Protein AF-A0A0Q6CF55-F1 (afdb_monomer_lite)

Sequence (79 aa):
MMPVYEDGTLIYWSKMLPPADMINKRCIVKLMDGRLFVKTLRASSTKDEWDLESINPAYPTIENVSVEWVAKIDWTKPG

Secondary structure (DSSP, 8-state):
---SS-TT-EEE----B-GGGGTTSEEEEEETTS-EEEEEEEE-SSTT-EEEE-SSTTS--EEEE-EEEEEE--EEE--

pLDDT: mean 94.38, std 6.59, range [61.75, 98.69]

Foldseek 3Di:
DPDPADPVKDWDFDDWDALVVQAQHFWWWAFPVGDIDTFRWHDAPDPQFIWGHDPPVVDHIDHGTHTPTITDGPDMDHD

Structure (mmCIF, N/CA/C/O backbone):
data_AF-A0A0Q6CF55-F1
#
_entry.id   AF-A0A0Q6CF55-F1
#
loop_
_atom_site.group_PDB
_atom_site.id
_atom_site.type_symbol
_atom_site.label_atom_id
_atom_site.label_alt_id
_atom_site.label_comp_id
_atom_site.label_asym_id
_atom_site.label_entity_id
_atom_site.label_seq_id
_atom_site.pdbx_PDB_ins_code
_atom_site.Cartn_x
_atom_site.Cartn_y
_atom_site.Cartn_z
_atom_site.occupancy
_atom_site.B_iso_or_equiv
_atom_site.auth_seq_id
_atom_site.auth_comp_id
_atom_site.auth_asym_id
_atom_site.auth_atom_id
_atom_site.pdbx_PDB_model_num
ATOM 1 N N . MET A 1 1 ? 14.228 11.029 -11.616 1.00 61.75 1 MET A N 1
ATOM 2 C CA . MET A 1 1 ? 14.528 9.791 -10.862 1.00 61.75 1 MET A CA 1
ATOM 3 C C . MET A 1 1 ? 14.185 8.606 -11.749 1.00 61.75 1 MET A C 1
ATOM 5 O O . MET A 1 1 ? 13.168 8.679 -12.425 1.00 61.75 1 MET A O 1
ATOM 9 N N . MET A 1 2 ? 15.036 7.575 -11.779 1.00 68.69 2 MET A N 1
ATOM 10 C CA . MET A 1 2 ? 14.754 6.311 -12.475 1.00 68.69 2 MET A CA 1
ATOM 11 C C . MET A 1 2 ? 13.562 5.609 -11.792 1.00 68.69 2 MET A C 1
ATOM 13 O O . MET A 1 2 ? 13.479 5.667 -10.560 1.00 68.69 2 MET A O 1
ATOM 17 N N . PRO A 1 3 ? 12.607 5.030 -12.541 1.00 73.06 3 PRO A N 1
ATOM 18 C CA . PRO A 1 3 ? 11.444 4.373 -11.953 1.00 73.06 3 PRO A CA 1
ATOM 19 C C . PRO A 1 3 ? 11.862 3.197 -11.065 1.00 73.06 3 PRO A C 1
ATOM 21 O O . PRO A 1 3 ? 12.772 2.445 -11.387 1.00 73.06 3 PRO A O 1
ATOM 24 N N . VAL A 1 4 ? 11.177 3.039 -9.931 1.00 83.31 4 VAL A N 1
ATOM 25 C CA . VAL A 1 4 ? 11.410 1.906 -9.018 1.00 83.31 4 VAL A CA 1
ATOM 26 C C . VAL A 1 4 ? 10.921 0.588 -9.628 1.00 83.31 4 VAL A C 1
ATOM 28 O O . VAL A 1 4 ? 11.514 -0.456 -9.378 1.00 83.31 4 VAL A O 1
ATOM 31 N N . TYR A 1 5 ? 9.842 0.646 -10.410 1.00 88.31 5 TYR A N 1
ATOM 32 C CA . TYR A 1 5 ? 9.291 -0.478 -11.160 1.00 88.31 5 TYR A CA 1
ATOM 33 C C . TYR A 1 5 ? 9.062 -0.013 -12.591 1.00 88.31 5 TYR A C 1
ATOM 35 O O . TYR A 1 5 ? 8.348 0.968 -12.814 1.00 88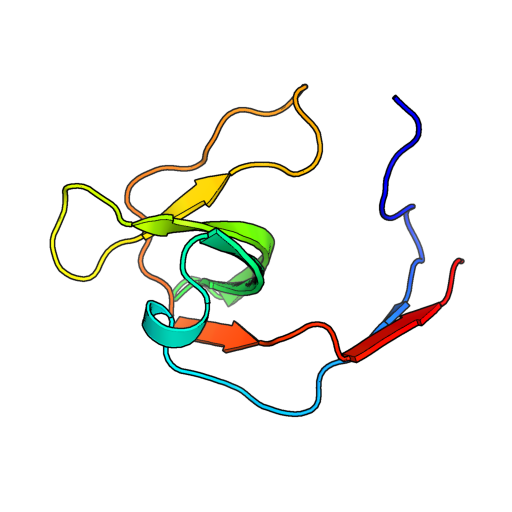.31 5 TYR A O 1
ATOM 43 N N . GLU A 1 6 ? 9.699 -0.693 -13.532 1.00 88.38 6 GLU A N 1
ATOM 44 C CA . GLU A 1 6 ? 9.492 -0.483 -14.960 1.00 88.38 6 GLU A CA 1
ATOM 45 C C . GLU A 1 6 ? 8.296 -1.300 -15.442 1.00 88.38 6 GLU A C 1
ATOM 47 O O . GLU A 1 6 ? 7.879 -2.265 -14.787 1.00 88.38 6 GLU A O 1
ATOM 52 N N . ASP A 1 7 ? 7.743 -0.912 -16.588 1.00 87.88 7 ASP A N 1
ATOM 53 C CA . ASP A 1 7 ? 6.742 -1.737 -17.255 1.00 87.88 7 ASP A CA 1
ATOM 54 C C . ASP A 1 7 ? 7.313 -3.143 -17.509 1.00 87.88 7 ASP A C 1
ATOM 56 O O . ASP A 1 7 ? 8.491 -3.297 -17.825 1.00 87.88 7 ASP A O 1
ATOM 60 N N . GLY A 1 8 ? 6.505 -4.178 -17.275 1.00 90.31 8 GLY A N 1
ATOM 61 C CA . GLY A 1 8 ? 6.960 -5.573 -17.316 1.00 90.31 8 GLY A CA 1
ATOM 62 C C . GLY A 1 8 ? 7.607 -6.110 -16.029 1.00 90.31 8 GLY A C 1
ATOM 63 O O . GLY A 1 8 ? 7.837 -7.317 -15.936 1.00 90.31 8 GLY A O 1
ATOM 64 N N . THR A 1 9 ? 7.834 -5.282 -14.998 1.00 93.44 9 THR A N 1
ATOM 65 C CA . THR A 1 9 ? 8.311 -5.772 -13.689 1.00 93.44 9 THR A CA 1
ATOM 66 C C . THR A 1 9 ? 7.287 -6.723 -13.061 1.00 93.44 9 THR A C 1
ATOM 68 O O . THR A 1 9 ? 6.134 -6.354 -12.832 1.00 93.44 9 THR A O 1
ATOM 71 N N . LEU A 1 10 ? 7.719 -7.933 -12.698 1.00 95.06 10 LEU A N 1
ATOM 72 C CA . LEU A 1 10 ? 6.899 -8.873 -11.935 1.00 95.06 10 LEU A CA 1
ATOM 73 C C . LEU A 1 10 ? 7.030 -8.600 -10.438 1.00 95.06 10 LEU A C 1
ATOM 75 O O . LEU A 1 10 ? 8.137 -8.488 -9.908 1.00 95.06 10 LEU A O 1
ATOM 79 N N . ILE A 1 11 ? 5.898 -8.543 -9.742 1.00 95.62 11 ILE A N 1
ATOM 80 C CA . ILE A 1 11 ? 5.823 -8.279 -8.303 1.00 95.62 11 ILE A CA 1
ATOM 81 C C . ILE A 1 11 ? 5.075 -9.430 -7.641 1.00 95.62 11 ILE A C 1
ATOM 83 O O . ILE A 1 11 ? 3.963 -9.766 -8.043 1.00 95.62 11 ILE A O 1
ATOM 87 N N . TYR A 1 12 ? 5.688 -10.022 -6.620 1.00 97.00 12 TYR A N 1
ATOM 88 C CA . TYR A 1 12 ? 5.161 -11.182 -5.909 1.00 97.00 12 TYR A CA 1
ATOM 89 C C . TYR A 1 12 ? 4.802 -10.816 -4.469 1.00 97.00 12 TYR A C 1
ATOM 91 O O . TYR A 1 12 ? 5.542 -10.103 -3.783 1.00 97.00 12 TYR A O 1
ATOM 99 N N . TRP A 1 13 ? 3.670 -11.345 -4.011 1.00 97.88 13 TRP A N 1
ATOM 100 C CA . TRP A 1 13 ? 3.197 -11.256 -2.635 1.00 97.88 13 TRP A CA 1
ATOM 101 C C . TRP A 1 13 ? 2.564 -12.582 -2.216 1.00 97.88 13 TRP A C 1
ATOM 103 O O . TRP A 1 13 ? 2.035 -13.320 -3.046 1.00 97.88 13 TRP A O 1
ATOM 113 N N . SER A 1 14 ? 2.614 -12.880 -0.922 1.00 96.62 14 SER A N 1
ATOM 114 C CA . SER A 1 14 ? 2.142 -14.152 -0.362 1.00 96.62 14 SER A CA 1
ATOM 115 C C . SER A 1 14 ? 0.888 -14.026 0.496 1.00 96.62 14 SER A C 1
ATOM 117 O O . SER A 1 14 ? 0.175 -15.012 0.680 1.00 96.62 14 SER A O 1
ATOM 119 N N . LYS A 1 15 ? 0.609 -12.842 1.055 1.00 97.81 15 LYS A N 1
ATOM 120 C CA . LYS A 1 15 ? -0.479 -12.644 2.021 1.00 97.81 15 LYS A CA 1
ATOM 121 C C . LYS A 1 15 ? -1.224 -11.343 1.773 1.00 97.81 15 LYS A C 1
ATOM 123 O O . LYS A 1 15 ? -0.604 -10.300 1.576 1.00 97.81 15 LYS A O 1
ATOM 128 N N . MET A 1 16 ? -2.547 -11.428 1.853 1.00 98.44 16 MET A N 1
ATOM 129 C CA . MET A 1 16 ? -3.431 -10.275 1.990 1.00 98.44 16 MET A CA 1
ATOM 130 C C . MET A 1 16 ? -3.509 -9.905 3.470 1.00 98.44 16 MET A C 1
ATOM 132 O O . MET A 1 16 ? -3.630 -10.778 4.330 1.00 98.44 16 MET A O 1
ATOM 136 N N . LEU A 1 17 ? -3.397 -8.616 3.754 1.00 98.38 17 LEU A N 1
ATOM 137 C CA . LEU A 1 17 ? -3.377 -8.041 5.089 1.00 98.38 17 LEU A CA 1
ATOM 138 C C . LEU A 1 17 ? -4.429 -6.927 5.185 1.00 98.38 17 LEU A C 1
ATOM 140 O O . LEU A 1 17 ? -4.750 -6.296 4.168 1.00 98.38 17 LEU A O 1
ATOM 144 N N . PRO A 1 18 ? -4.932 -6.638 6.396 1.00 97.69 18 PRO A N 1
ATOM 145 C CA . PRO 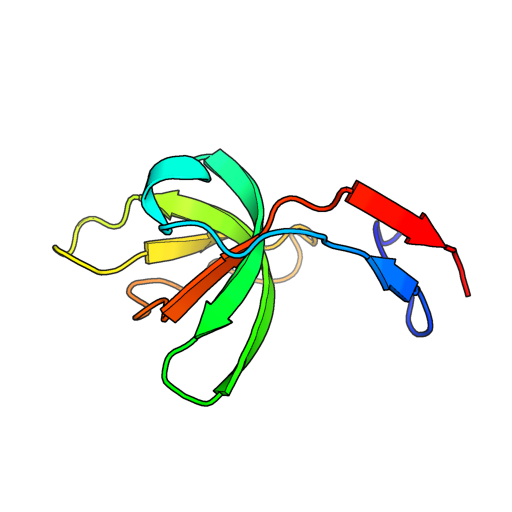A 1 18 ? -5.697 -5.427 6.649 1.00 97.69 18 PRO A CA 1
ATOM 146 C C . PRO A 1 18 ? -4.866 -4.174 6.313 1.00 97.69 18 PRO A C 1
ATOM 148 O O . PRO A 1 18 ? -3.667 -4.146 6.610 1.00 97.69 18 PRO A O 1
ATOM 151 N N . PRO A 1 19 ? -5.469 -3.109 5.752 1.00 97.62 19 PRO A N 1
ATOM 152 C CA . PRO A 1 19 ? -4.752 -1.877 5.406 1.00 97.62 19 PRO A CA 1
ATOM 153 C C . PRO A 1 19 ? -3.935 -1.274 6.561 1.00 97.62 19 PRO A C 1
ATOM 155 O O . PRO A 1 19 ? -2.792 -0.858 6.366 1.00 97.62 19 PRO A O 1
ATOM 158 N N . ALA A 1 20 ? -4.470 -1.325 7.785 1.00 96.81 20 ALA A N 1
ATOM 159 C CA . ALA A 1 20 ? -3.821 -0.797 8.985 1.00 96.81 20 ALA A CA 1
ATOM 160 C C . ALA A 1 20 ? -2.417 -1.379 9.256 1.00 96.81 20 ALA A C 1
ATOM 162 O O . ALA A 1 20 ? -1.568 -0.698 9.833 1.00 96.81 20 ALA A O 1
ATOM 163 N N . ASP A 1 21 ? -2.122 -2.591 8.782 1.00 98.06 21 ASP A N 1
ATOM 164 C CA . ASP A 1 21 ? -0.829 -3.248 9.011 1.00 98.06 21 ASP A CA 1
ATOM 165 C C . ASP A 1 21 ? 0.297 -2.684 8.122 1.00 98.06 21 ASP A C 1
ATOM 167 O O . ASP A 1 21 ? 1.492 -2.916 8.374 1.00 98.06 21 ASP A O 1
ATOM 171 N N . MET A 1 22 ? -0.062 -1.924 7.079 1.00 98.19 22 MET A N 1
ATOM 172 C CA . MET A 1 22 ? 0.867 -1.392 6.075 1.00 98.19 22 MET A CA 1
ATOM 173 C C . MET A 1 22 ? 0.942 0.138 6.034 1.00 98.19 22 MET A C 1
ATOM 175 O O . MET A 1 22 ? 1.522 0.688 5.099 1.00 98.19 22 MET A O 1
ATOM 179 N N . ILE A 1 23 ? 0.442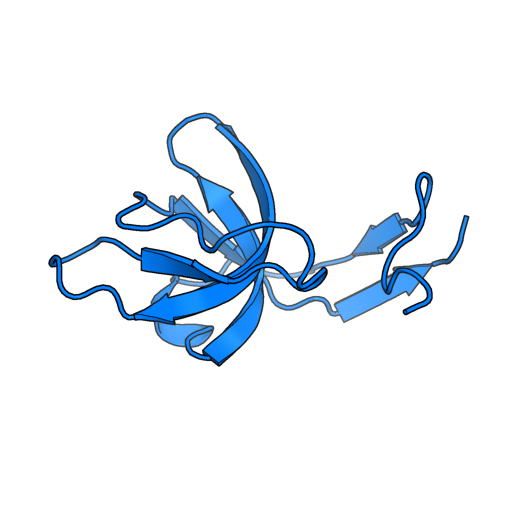 0.834 7.058 1.00 97.75 23 ILE A N 1
ATOM 180 C CA . ILE A 1 23 ? 0.578 2.295 7.168 1.00 97.75 23 ILE A CA 1
ATOM 181 C C . ILE A 1 23 ? 2.055 2.699 7.121 1.00 97.75 23 ILE A C 1
ATOM 183 O O . ILE A 1 23 ? 2.903 2.116 7.800 1.00 97.75 23 ILE A O 1
ATOM 187 N N . ASN A 1 24 ? 2.350 3.729 6.328 1.00 97.75 24 ASN A N 1
ATOM 188 C CA . ASN A 1 24 ? 3.679 4.269 6.042 1.00 97.75 24 ASN A CA 1
ATOM 189 C C . ASN A 1 24 ? 4.633 3.277 5.358 1.00 97.75 24 ASN A C 1
ATOM 191 O O . ASN A 1 24 ? 5.842 3.513 5.322 1.00 97.75 24 ASN A O 1
ATOM 195 N N . LYS A 1 25 ? 4.118 2.175 4.804 1.00 97.75 25 LYS A N 1
ATOM 196 C CA . LYS A 1 25 ? 4.911 1.170 4.091 1.00 97.75 25 LYS A CA 1
ATOM 197 C C . LYS A 1 25 ? 4.523 1.137 2.622 1.00 97.75 25 LYS A C 1
ATOM 199 O O . LYS A 1 25 ? 3.375 1.371 2.249 1.00 97.75 25 LYS A O 1
ATOM 204 N N . ARG A 1 26 ? 5.499 0.785 1.787 1.00 96.75 26 ARG A N 1
ATOM 205 C CA . ARG A 1 26 ? 5.250 0.429 0.393 1.00 96.75 26 ARG A CA 1
ATOM 206 C C . ARG A 1 26 ? 4.567 -0.931 0.337 1.00 96.75 26 ARG A C 1
ATOM 208 O O . ARG A 1 26 ? 5.071 -1.900 0.907 1.00 96.75 26 ARG A O 1
ATOM 215 N N . CYS A 1 27 ? 3.452 -1.001 -0.367 1.00 98.00 27 CYS A N 1
ATOM 216 C CA . CYS A 1 27 ? 2.661 -2.210 -0.491 1.00 98.00 27 CYS A CA 1
ATOM 217 C C . CYS A 1 27 ? 1.958 -2.273 -1.843 1.00 98.00 27 CYS A C 1
ATOM 219 O O . CYS A 1 27 ? 1.879 -1.295 -2.594 1.00 98.00 27 CYS A O 1
ATOM 221 N N . ILE A 1 28 ? 1.450 -3.462 -2.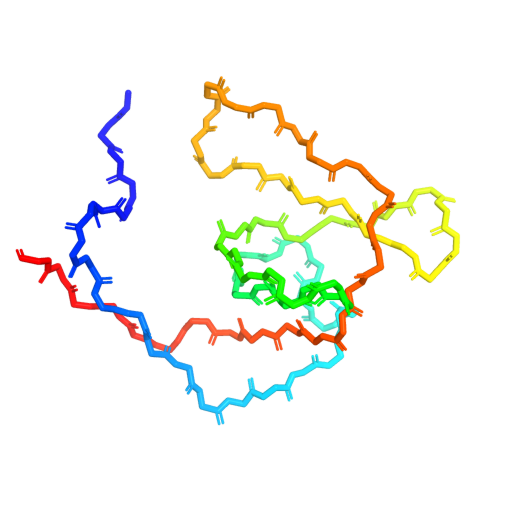133 1.00 98.12 28 ILE A N 1
ATOM 222 C CA . ILE A 1 28 ? 0.395 -3.639 -3.116 1.00 98.12 28 ILE A CA 1
ATOM 223 C C . ILE A 1 28 ? -0.909 -3.220 -2.446 1.00 98.12 28 ILE A C 1
ATOM 225 O O . ILE A 1 28 ? -1.159 -3.599 -1.300 1.00 98.12 28 ILE A O 1
ATOM 229 N N . VAL A 1 29 ? -1.720 -2.445 -3.154 1.00 98.38 29 VAL A N 1
ATOM 230 C CA . VAL A 1 29 ? -3.003 -1.934 -2.675 1.00 98.38 29 VAL A CA 1
ATOM 231 C C . VAL A 1 29 ? -4.085 -2.357 -3.653 1.00 98.38 29 VAL A C 1
ATOM 233 O O . VAL A 1 29 ? -4.016 -2.004 -4.832 1.00 98.38 29 VAL A O 1
ATOM 236 N N . LYS A 1 30 ? -5.085 -3.089 -3.164 1.00 98.50 30 LYS A N 1
ATOM 237 C CA . LYS A 1 30 ? -6.312 -3.389 -3.897 1.00 98.50 30 LYS A CA 1
ATOM 238 C C . LYS A 1 30 ? -7.414 -2.453 -3.420 1.00 98.50 30 LYS A C 1
ATOM 240 O O . LYS A 1 30 ? -7.723 -2.419 -2.232 1.00 98.50 30 LYS A O 1
ATOM 245 N N . LEU A 1 31 ? -8.002 -1.697 -4.340 1.00 98.25 31 LEU A N 1
ATOM 246 C CA . LEU A 1 31 ? -9.178 -0.880 -4.053 1.00 98.25 31 LEU A CA 1
ATOM 247 C C . LEU A 1 31 ? -10.463 -1.685 -4.230 1.00 98.25 31 LEU A C 1
ATOM 249 O O . LEU A 1 31 ? -10.510 -2.620 -5.032 1.00 98.25 31 LEU A O 1
ATOM 253 N N . MET A 1 32 ? -11.519 -1.250 -3.541 1.00 97.81 32 MET A N 1
ATOM 254 C CA . MET A 1 32 ? -12.861 -1.842 -3.640 1.00 97.81 32 MET A CA 1
ATOM 255 C C . MET A 1 32 ? -13.435 -1.809 -5.068 1.00 97.81 32 MET A C 1
ATOM 257 O O . MET A 1 32 ? -14.292 -2.618 -5.410 1.00 97.81 32 MET A O 1
ATOM 261 N N . ASP A 1 33 ? -12.955 -0.896 -5.920 1.00 95.94 33 ASP A N 1
ATOM 262 C CA . ASP A 1 33 ? -13.354 -0.784 -7.331 1.00 95.94 33 ASP A CA 1
ATOM 263 C C . ASP A 1 33 ? -12.606 -1.741 -8.278 1.00 95.94 33 ASP A C 1
ATOM 265 O O . ASP A 1 33 ? -12.785 -1.701 -9.495 1.00 95.94 33 ASP A O 1
ATOM 269 N N . GLY A 1 34 ? -11.749 -2.604 -7.732 1.00 96.75 34 GLY A N 1
ATOM 270 C CA . GLY A 1 34 ? -11.022 -3.611 -8.488 1.00 96.75 34 GLY A CA 1
ATOM 271 C C . GLY A 1 34 ? -9.631 -3.183 -8.957 1.00 96.75 34 GLY A C 1
ATOM 272 O O . GLY A 1 34 ? -8.864 -4.056 -9.380 1.00 96.75 34 GLY A O 1
ATOM 273 N N . ARG A 1 35 ? -9.249 -1.905 -8.853 1.00 97.50 35 ARG A N 1
ATOM 274 C CA . ARG A 1 35 ? -7.911 -1.449 -9.258 1.00 97.50 35 ARG A CA 1
ATOM 275 C C . ARG A 1 35 ? -6.827 -1.928 -8.292 1.00 97.50 35 ARG A C 1
ATOM 277 O O . ARG A 1 35 ? -7.050 -2.069 -7.090 1.00 97.50 35 ARG A O 1
ATOM 284 N N . LEU A 1 36 ? -5.639 -2.173 -8.841 1.00 96.94 36 LEU A N 1
ATOM 285 C CA . LEU A 1 36 ? -4.452 -2.636 -8.125 1.00 96.94 36 LEU A CA 1
ATOM 286 C C . LEU A 1 36 ? -3.302 -1.661 -8.354 1.00 96.94 36 LEU A C 1
ATOM 288 O O . LEU A 1 36 ? -3.016 -1.286 -9.490 1.00 96.94 36 LEU A O 1
ATOM 292 N N . PHE A 1 37 ? -2.640 -1.265 -7.273 1.00 96.75 37 PHE A N 1
ATOM 293 C CA . PHE A 1 37 ? -1.550 -0.298 -7.306 1.00 96.75 37 PHE A CA 1
ATOM 294 C C . PHE A 1 37 ? -0.354 -0.762 -6.487 1.00 96.75 37 PHE A C 1
ATOM 296 O O . PHE A 1 37 ? -0.485 -1.568 -5.569 1.00 96.75 37 PHE A O 1
ATOM 303 N N . VAL A 1 38 ? 0.802 -0.160 -6.770 1.00 96.12 38 VAL A N 1
ATOM 304 C CA . VAL A 1 38 ? 1.971 -0.192 -5.889 1.00 96.12 38 VAL A CA 1
ATOM 305 C C . VAL A 1 38 ? 2.224 1.221 -5.383 1.00 96.12 38 VAL A C 1
ATOM 307 O O . VAL A 1 38 ? 2.567 2.119 -6.158 1.00 96.12 38 VAL A O 1
ATOM 310 N N . LYS A 1 39 ? 1.984 1.441 -4.091 1.00 97.00 39 LYS A N 1
ATOM 311 C CA . LYS A 1 39 ? 1.969 2.768 -3.456 1.00 97.00 39 LYS A CA 1
ATOM 312 C C . LYS A 1 39 ? 2.521 2.683 -2.038 1.00 97.00 39 LYS A C 1
ATOM 314 O O . LYS A 1 39 ? 2.708 1.591 -1.501 1.00 97.00 39 LYS A O 1
ATOM 319 N N . THR A 1 40 ? 2.798 3.835 -1.440 1.00 97.81 40 THR A N 1
ATOM 320 C CA . THR A 1 40 ? 2.965 3.926 0.012 1.00 97.81 40 THR A CA 1
ATOM 321 C C . THR A 1 40 ? 1.599 4.222 0.620 1.00 97.81 40 THR A C 1
ATOM 323 O O . THR A 1 40 ? 0.979 5.222 0.263 1.00 97.81 40 THR A O 1
ATOM 326 N N . LEU A 1 41 ? 1.118 3.357 1.514 1.00 98.19 41 LEU A N 1
ATOM 327 C CA . LEU A 1 41 ? -0.160 3.571 2.194 1.00 98.19 41 LEU A CA 1
ATOM 328 C C . LEU A 1 41 ? 0.012 4.609 3.307 1.00 98.19 41 LEU A C 1
ATOM 330 O O . LEU A 1 41 ? 0.933 4.502 4.118 1.00 98.19 41 LEU A O 1
ATOM 334 N N . ARG A 1 42 ? -0.877 5.592 3.381 1.00 98.00 42 ARG A N 1
ATOM 335 C CA . ARG A 1 42 ? -0.903 6.625 4.418 1.00 98.00 42 ARG A CA 1
ATOM 336 C C . ARG A 1 42 ? -2.266 6.621 5.106 1.00 98.00 42 ARG A C 1
ATOM 338 O O . ARG A 1 42 ? -3.275 6.276 4.497 1.00 98.00 42 ARG A O 1
ATOM 345 N N . ALA A 1 43 ? -2.272 6.951 6.395 1.00 95.81 43 ALA A N 1
ATOM 346 C CA . ALA A 1 43 ? -3.517 7.137 7.128 1.00 95.81 43 ALA A CA 1
ATOM 347 C C . ALA A 1 43 ? -4.247 8.361 6.562 1.00 95.81 43 ALA A C 1
ATOM 349 O O . ALA A 1 43 ? -3.616 9.404 6.400 1.00 95.81 43 ALA A O 1
ATOM 350 N N . SER A 1 44 ? -5.541 8.218 6.283 1.00 95.19 44 SER A N 1
ATOM 351 C CA . SER A 1 44 ? -6.391 9.346 5.907 1.00 95.19 44 SER A CA 1
ATOM 352 C C . SER A 1 44 ? -6.939 10.047 7.157 1.00 95.19 44 SER A C 1
ATOM 354 O O . SER A 1 44 ? -6.976 9.489 8.258 1.00 95.19 44 SER A O 1
ATOM 356 N N . SER A 1 45 ? -7.381 11.290 6.973 1.00 91.50 45 SER A N 1
ATOM 357 C CA . SER A 1 45 ? -8.213 12.009 7.942 1.00 91.50 45 SER A CA 1
ATOM 358 C C . SER A 1 45 ? -9.650 11.468 8.037 1.00 91.50 45 SER A C 1
ATOM 360 O O . SER A 1 45 ? -10.323 11.699 9.044 1.00 91.50 45 SER A O 1
ATOM 362 N N . THR A 1 46 ? -10.106 10.723 7.028 1.00 94.25 46 THR A N 1
ATOM 363 C CA . THR A 1 46 ? -11.431 10.101 6.978 1.00 94.25 46 THR A CA 1
ATOM 364 C C . THR A 1 46 ? -11.378 8.683 7.538 1.00 94.25 46 THR A C 1
ATOM 366 O O . THR A 1 46 ? -10.471 7.900 7.253 1.00 94.25 46 THR A O 1
ATOM 369 N N . LYS A 1 47 ? -12.371 8.335 8.361 1.00 90.62 47 LYS A N 1
ATOM 370 C CA . LYS A 1 47 ? -12.469 7.003 8.959 1.00 90.62 47 LYS A CA 1
ATOM 371 C C . LYS A 1 47 ? -12.670 5.938 7.873 1.00 90.62 47 LYS A C 1
ATOM 373 O O . LYS A 1 47 ? -13.496 6.120 6.988 1.00 90.62 47 LYS A O 1
ATOM 378 N N . ASP A 1 48 ? -11.960 4.819 8.009 1.00 89.94 48 ASP A N 1
ATOM 379 C CA . ASP A 1 48 ? -12.028 3.646 7.122 1.00 89.94 48 ASP A CA 1
ATOM 380 C C . ASP A 1 48 ? -11.569 3.910 5.668 1.00 89.94 48 ASP A C 1
ATOM 382 O O . ASP A 1 48 ? -11.724 3.057 4.792 1.00 89.94 48 ASP A O 1
ATOM 386 N N . GLU A 1 49 ? -10.917 5.050 5.426 1.00 96.50 49 GLU A N 1
ATOM 387 C CA . GLU A 1 49 ? -10.279 5.408 4.160 1.00 96.50 49 GLU A CA 1
ATOM 388 C C . GLU A 1 49 ? -8.763 5.561 4.314 1.00 96.50 49 GLU A C 1
ATOM 390 O O . GLU A 1 49 ? -8.213 5.636 5.418 1.00 96.50 49 GLU A O 1
ATOM 395 N N . TRP A 1 50 ? -8.073 5.586 3.177 1.00 98.19 50 TRP A N 1
ATOM 396 C CA . TRP A 1 50 ? -6.617 5.616 3.109 1.00 98.19 50 TRP A CA 1
ATOM 397 C C . TRP A 1 50 ? -6.138 6.547 2.008 1.00 98.19 50 TRP A C 1
ATOM 399 O O . TRP A 1 50 ? -6.819 6.723 1.001 1.00 98.19 50 TRP A O 1
ATOM 409 N N . ASP A 1 51 ? -4.924 7.062 2.165 1.00 98.31 51 ASP A N 1
ATOM 410 C CA . ASP A 1 51 ? -4.263 7.860 1.141 1.00 98.31 51 ASP A CA 1
ATOM 411 C C . ASP A 1 51 ? -3.150 7.034 0.482 1.00 98.31 51 ASP A C 1
ATOM 413 O O . ASP A 1 51 ? -2.397 6.310 1.143 1.00 98.31 51 ASP A O 1
ATOM 417 N N . LEU A 1 52 ? -3.038 7.118 -0.843 1.00 98.25 52 LEU A N 1
ATOM 418 C CA . LEU A 1 52 ? -2.051 6.396 -1.640 1.00 98.25 52 LEU A CA 1
ATOM 419 C C . LEU A 1 52 ? -0.994 7.355 -2.167 1.00 98.25 52 LEU A C 1
ATOM 421 O O . LEU A 1 52 ? -1.144 7.972 -3.227 1.00 98.25 52 LEU A O 1
ATOM 425 N N . GLU A 1 53 ? 0.117 7.442 -1.451 1.00 97.56 53 GLU A N 1
ATOM 426 C CA . GLU A 1 53 ? 1.250 8.247 -1.879 1.00 97.56 53 GLU A CA 1
ATOM 427 C C . GLU A 1 53 ? 1.992 7.546 -3.026 1.00 97.56 53 GLU A C 1
ATOM 429 O O . GLU A 1 53 ? 2.312 6.348 -2.987 1.00 97.56 53 GLU A O 1
ATOM 434 N N . SER A 1 54 ? 2.259 8.310 -4.084 1.00 94.50 54 SER A N 1
ATOM 435 C CA . SER A 1 54 ? 2.974 7.815 -5.249 1.00 94.50 54 SER A CA 1
ATOM 436 C C . SER A 1 54 ? 4.459 7.613 -4.966 1.00 94.50 54 SER A C 1
ATOM 438 O O . SER A 1 54 ? 5.136 8.488 -4.442 1.00 94.50 54 SER A O 1
ATOM 440 N N . ILE A 1 55 ? 4.999 6.478 -5.411 1.00 90.06 55 ILE A N 1
ATOM 441 C CA . ILE A 1 55 ? 6.447 6.220 -5.375 1.00 90.06 55 ILE A CA 1
ATOM 442 C C . ILE A 1 55 ? 7.174 7.089 -6.414 1.00 90.06 55 ILE A C 1
ATOM 444 O O . ILE A 1 55 ? 8.347 7.416 -6.250 1.00 90.06 55 ILE A O 1
ATOM 448 N N . ASN A 1 56 ? 6.473 7.474 -7.483 1.00 88.44 56 ASN A N 1
ATOM 449 C CA . ASN A 1 56 ? 6.952 8.471 -8.426 1.00 88.44 56 ASN A CA 1
ATOM 450 C C . ASN A 1 56 ? 6.406 9.854 -8.016 1.00 88.44 56 ASN A C 1
ATOM 452 O O . ASN A 1 56 ? 5.192 10.053 -8.144 1.00 88.44 56 ASN A O 1
ATOM 456 N N . PRO A 1 57 ? 7.266 10.800 -7.586 1.00 85.94 57 PRO A N 1
ATOM 457 C CA . PRO A 1 57 ? 6.855 12.115 -7.091 1.00 85.94 57 PRO A CA 1
ATOM 458 C C . PRO A 1 57 ? 6.246 13.014 -8.173 1.00 85.94 57 PRO A C 1
ATOM 460 O O . PRO A 1 57 ? 5.686 14.054 -7.850 1.00 85.94 57 PRO A O 1
ATOM 463 N N . ALA A 1 58 ? 6.328 12.631 -9.452 1.00 89.69 58 ALA A N 1
ATOM 464 C CA . ALA A 1 58 ? 5.636 13.333 -10.530 1.00 89.69 58 ALA A CA 1
ATOM 465 C C . ALA A 1 58 ? 4.105 13.166 -10.479 1.00 89.69 58 ALA A C 1
ATOM 467 O O . ALA A 1 58 ? 3.394 13.893 -11.167 1.00 89.69 58 ALA A O 1
ATOM 468 N N . TYR A 1 59 ? 3.598 12.208 -9.696 1.00 92.44 59 TYR A N 1
ATOM 469 C CA . TYR A 1 59 ? 2.169 11.957 -9.548 1.00 92.44 59 TYR A CA 1
ATOM 470 C C . TYR A 1 59 ? 1.704 12.320 -8.136 1.00 92.44 59 TYR A C 1
ATOM 472 O O . TYR A 1 59 ? 2.373 11.935 -7.172 1.00 92.44 59 TYR A O 1
ATOM 480 N N . PRO A 1 60 ? 0.551 12.997 -7.999 1.00 95.56 60 PRO A N 1
ATOM 481 C CA . PRO A 1 60 ? 0.012 13.365 -6.698 1.00 95.56 60 PRO A CA 1
ATOM 482 C C . PRO A 1 60 ? -0.423 12.137 -5.885 1.00 95.56 60 PRO A C 1
ATOM 484 O O . PRO A 1 60 ? -0.632 11.040 -6.421 1.00 95.56 60 PRO A O 1
ATOM 487 N N . THR A 1 61 ? -0.572 12.344 -4.577 1.00 96.94 61 THR A N 1
ATOM 488 C CA . THR A 1 61 ? -1.253 11.407 -3.678 1.00 96.94 61 THR A CA 1
ATOM 489 C C . THR A 1 61 ? -2.709 11.253 -4.106 1.00 96.94 61 THR A C 1
ATOM 491 O O . THR A 1 61 ? -3.356 12.222 -4.496 1.00 96.94 61 THR A O 1
ATOM 494 N N . ILE A 1 62 ? -3.216 10.023 -4.057 1.00 97.06 62 ILE A N 1
ATOM 495 C CA . ILE A 1 62 ? -4.645 9.748 -4.227 1.00 97.06 62 ILE A CA 1
ATOM 496 C C . ILE A 1 62 ? -5.239 9.674 -2.826 1.00 97.06 62 ILE A C 1
ATOM 498 O O . ILE A 1 62 ? -4.863 8.789 -2.066 1.00 97.06 62 ILE A O 1
ATOM 502 N N . GLU A 1 63 ? -6.114 10.603 -2.481 1.00 97.44 63 GLU A N 1
ATOM 503 C CA . GLU A 1 63 ? -6.643 10.736 -1.122 1.00 97.44 63 GLU A CA 1
ATOM 504 C C . GLU A 1 63 ? -7.970 9.991 -0.954 1.00 97.44 63 GLU A C 1
ATOM 506 O O . GLU A 1 63 ? -8.707 9.817 -1.929 1.00 97.44 63 GLU A O 1
ATOM 511 N N . ASN A 1 64 ? -8.295 9.622 0.288 1.00 96.94 64 ASN A N 1
ATOM 512 C CA . ASN A 1 64 ? -9.644 9.225 0.706 1.00 96.94 64 ASN A CA 1
ATOM 513 C C . ASN A 1 64 ? -10.211 8.032 -0.087 1.00 96.94 64 ASN A C 1
ATOM 515 O O . ASN A 1 64 ? -11.329 8.070 -0.601 1.00 96.94 64 ASN A O 1
ATOM 519 N N . VAL A 1 65 ? -9.418 6.964 -0.243 1.00 97.38 65 VAL A N 1
ATOM 520 C CA . VAL A 1 65 ? -9.839 5.766 -0.987 1.00 97.38 65 VAL A CA 1
ATOM 521 C C . VAL A 1 65 ? -10.198 4.594 -0.080 1.00 97.38 65 VAL A C 1
ATOM 523 O O . VAL A 1 65 ? -9.511 4.289 0.897 1.00 97.38 65 VAL A O 1
ATOM 526 N N . SER A 1 66 ? -11.251 3.869 -0.464 1.00 97.62 66 SER A N 1
ATOM 527 C CA . SER A 1 66 ? -11.629 2.601 0.161 1.00 97.62 66 SER A CA 1
ATOM 528 C C . SER A 1 66 ? -10.724 1.467 -0.329 1.00 97.62 66 SER A C 1
ATOM 530 O O . SER A 1 66 ? -10.765 1.063 -1.497 1.00 97.62 66 SER A O 1
ATOM 532 N N . VAL A 1 67 ? -9.909 0.939 0.582 1.00 98.25 67 VAL A N 1
ATOM 533 C CA . VAL A 1 67 ? -8.969 -0.157 0.320 1.00 98.25 67 VAL A CA 1
ATOM 534 C C . VAL A 1 67 ? -9.587 -1.477 0.768 1.00 98.25 67 VAL A C 1
ATOM 536 O O . VAL A 1 67 ? -9.991 -1.611 1.919 1.00 98.25 67 VAL A O 1
ATOM 539 N N . GLU A 1 68 ? -9.626 -2.456 -0.135 1.00 98.38 68 GLU A N 1
ATOM 540 C CA . GLU A 1 68 ? -10.119 -3.809 0.141 1.00 98.38 68 GLU A CA 1
ATOM 541 C C . GLU A 1 68 ? -9.093 -4.593 0.970 1.00 98.38 68 GLU A C 1
ATOM 543 O O . GLU A 1 68 ? -9.391 -5.113 2.044 1.00 98.38 68 GLU A O 1
ATOM 548 N N . TRP A 1 69 ? -7.853 -4.643 0.485 1.00 98.50 69 TRP A N 1
ATOM 549 C CA . TRP A 1 69 ? -6.731 -5.271 1.172 1.00 98.50 69 TRP A CA 1
ATOM 550 C C . TRP A 1 69 ? -5.404 -4.685 0.700 1.00 98.50 69 TRP A C 1
ATOM 552 O O . TRP A 1 69 ? -5.297 -4.050 -0.355 1.00 98.50 69 TRP A O 1
ATOM 562 N N . VAL A 1 70 ? -4.364 -4.939 1.487 1.00 98.69 70 VAL A N 1
ATOM 563 C CA . VAL A 1 70 ? -2.979 -4.616 1.138 1.00 98.69 70 VAL A CA 1
ATOM 564 C C . VAL A 1 70 ? -2.103 -5.855 1.208 1.00 98.69 70 VAL A C 1
ATOM 566 O O . VAL A 1 70 ? -2.441 -6.829 1.875 1.00 98.69 70 VAL A O 1
ATOM 569 N N . ALA A 1 71 ? -0.961 -5.834 0.531 1.00 98.56 71 ALA A N 1
ATOM 570 C CA . ALA A 1 71 ? 0.019 -6.905 0.63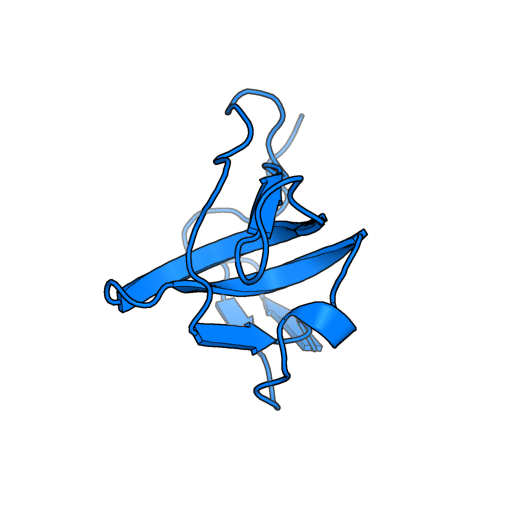9 1.00 98.56 71 ALA A CA 1
ATOM 571 C C . ALA A 1 71 ? 1.442 -6.357 0.711 1.00 98.56 71 ALA A C 1
ATOM 573 O O . ALA A 1 71 ? 1.809 -5.400 0.020 1.00 98.56 71 ALA A O 1
ATOM 574 N N . LYS A 1 72 ? 2.266 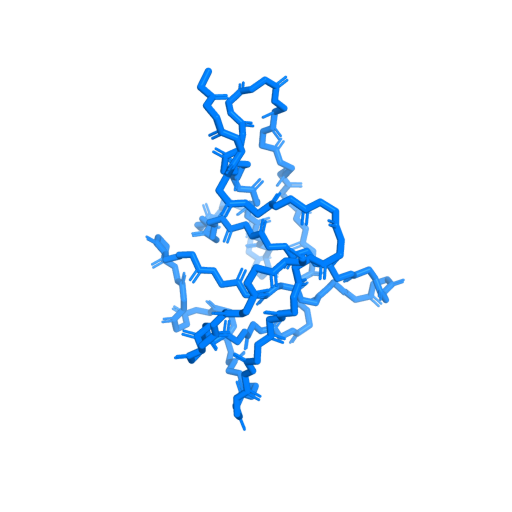-6.989 1.549 1.00 98.12 72 LYS A N 1
ATOM 575 C CA . LYS A 1 72 ? 3.708 -6.759 1.537 1.00 98.12 72 LYS A CA 1
ATOM 576 C C . LYS A 1 72 ? 4.280 -7.293 0.223 1.00 98.12 72 LYS A C 1
ATOM 578 O O . LYS A 1 72 ? 3.918 -8.378 -0.219 1.00 98.12 72 LYS A O 1
ATOM 583 N N . ILE A 1 73 ? 5.180 -6.522 -0.378 1.00 97.00 73 ILE A N 1
ATOM 584 C CA . ILE A 1 73 ? 5.964 -6.988 -1.521 1.00 97.00 73 ILE A CA 1
ATOM 585 C C . ILE A 1 73 ? 7.040 -7.926 -0.982 1.00 97.00 73 ILE A C 1
ATOM 587 O O . ILE A 1 73 ? 7.895 -7.502 -0.201 1.00 97.00 73 ILE A O 1
ATOM 591 N N . ASP A 1 74 ? 6.982 -9.188 -1.389 1.00 97.12 74 ASP A N 1
ATOM 592 C CA . ASP A 1 74 ? 7.942 -10.202 -0.957 1.00 97.12 74 ASP A CA 1
ATOM 593 C C . ASP A 1 74 ? 9.155 -10.232 -1.884 1.00 97.12 74 ASP A C 1
ATOM 595 O O . ASP A 1 74 ? 10.287 -10.385 -1.425 1.00 97.12 74 ASP A O 1
ATOM 599 N N . TRP A 1 75 ? 8.923 -10.055 -3.188 1.00 96.44 75 TRP A N 1
ATOM 600 C CA . TRP A 1 75 ? 9.976 -10.077 -4.195 1.00 96.44 75 TRP A CA 1
ATOM 601 C C . TRP A 1 75 ? 9.567 -9.370 -5.491 1.00 96.44 75 TRP A C 1
ATOM 603 O O . TRP A 1 75 ? 8.381 -9.255 -5.809 1.00 96.44 75 TRP A O 1
ATOM 613 N N . THR A 1 76 ? 10.562 -8.912 -6.250 1.00 95.00 76 THR A N 1
ATOM 614 C CA . THR A 1 76 ? 10.385 -8.228 -7.536 1.00 95.00 76 THR A CA 1
ATOM 615 C C . THR A 1 76 ? 11.378 -8.761 -8.565 1.00 95.00 76 THR A C 1
ATOM 617 O O . THR A 1 76 ? 12.568 -8.860 -8.259 1.00 95.00 76 THR A O 1
ATOM 620 N N . LYS A 1 77 ? 10.913 -9.029 -9.788 1.00 94.00 77 LYS A N 1
ATOM 621 C CA . LYS A 1 77 ? 11.747 -9.350 -10.952 1.00 94.00 77 LYS A CA 1
ATOM 622 C C . LYS A 1 77 ? 11.684 -8.201 -11.959 1.00 94.00 77 LYS A C 1
ATOM 624 O O . LYS A 1 77 ? 10.587 -7.939 -12.450 1.00 94.00 77 LYS A O 1
ATOM 629 N N . PRO A 1 78 ? 12.807 -7.547 -12.289 1.00 89.31 78 PRO A N 1
ATOM 630 C CA . PRO A 1 78 ? 12.851 -6.620 -13.416 1.00 89.31 78 PRO A CA 1
ATOM 631 C C . PRO A 1 78 ? 12.422 -7.308 -14.721 1.00 89.31 78 PRO A C 1
ATOM 633 O O . PRO A 1 78 ? 12.630 -8.521 -14.868 1.00 89.31 78 PRO A O 1
ATOM 636 N N . GLY A 1 79 ? 11.786 -6.532 -15.601 1.00 79.81 79 GLY A N 1
ATOM 637 C CA . GLY A 1 79 ? 11.376 -6.954 -16.944 1.00 79.81 79 GLY A CA 1
ATOM 638 C C . GLY A 1 79 ? 12.548 -7.161 -17.892 1.00 79.81 79 GLY A C 1
ATOM 639 O O . GLY A 1 79 ? 13.620 -6.564 -17.647 1.00 79.81 79 GLY A O 1
#

Radius of gyration: 12.31 Å; chains: 1; bounding box: 28×28×26 Å